Protein AF-A0A817ST88-F1 (afdb_monomer_lite)

Foldseek 3Di:
DPVVVVVVVVVVPQPPVNVVVVVVVVVVCVVPPPVLCVQFQWPWDWDQDPVGTDTDIHFDDDPPDPDTCVVDQPDKDFDFADVVTDGQAQQMDTRGNVVRVVSGDCVLVPDPVSVVVVLVRQQVVCVVVVHDRPPCPDPPPPPPPCVVVPPD

Secondary structure (DSSP, 8-state):
--HHHHHHHHHHHS-HHHHHHHHHHHHHHHH-TTTHHHHSSEEEEEEEETTEEEEEEEE-B-TTSS-BTTT-TT-EEEEEETTTTEEEEEEEEESSHHHHHHHS-THHHH-HHHHHHHHHHHHHHHHHHTPPP------------GGGTS--

Sequence (152 aa):
MEMAQIIADFIELVPKDYQRLQYFSIDLFHFSFLATPFNTDWLLEYGNESDGYLSRSIPRTFTNTSCNCMISGTCQEPLRIGPPDLILPGLVISCLPVDGLRMSTLECFLSSSCISTILTYLEYYTQMDGSPPIDFIPPTVLPLNISSLNSS

pLDDT: mean 70.72, std 14.94, range [41.59, 90.94]

Structure (mmCIF, N/CA/C/O backbone):
data_AF-A0A817ST88-F1
#
_entry.id   AF-A0A817ST88-F1
#
loop_
_atom_site.group_PDB
_atom_site.id
_atom_site.type_symbol
_atom_site.label_atom_id
_atom_site.label_alt_id
_atom_site.label_comp_id
_atom_site.label_asym_id
_atom_site.label_entity_id
_atom_site.label_seq_id
_atom_site.pdbx_PDB_ins_code
_atom_site.Cartn_x
_atom_site.Cartn_y
_atom_site.Cartn_z
_atom_site.occupancy
_atom_site.B_iso_or_equiv
_atom_site.auth_seq_id
_atom_site.auth_comp_id
_atom_site.auth_asym_id
_atom_site.auth_atom_id
_atom_site.pdbx_PDB_model_num
ATOM 1 N N . MET A 1 1 ? -5.966 -22.495 20.489 1.00 51.91 1 MET A N 1
ATOM 2 C CA . MET A 1 1 ? -6.304 -23.438 19.401 1.00 51.91 1 MET A CA 1
ATOM 3 C C . MET A 1 1 ? -7.656 -23.009 18.847 1.00 51.91 1 MET A C 1
ATOM 5 O O . MET A 1 1 ? -8.644 -23.669 19.094 1.00 51.91 1 MET A O 1
ATOM 9 N N . GLU A 1 2 ? -7.709 -21.834 18.212 1.00 70.06 2 GLU A N 1
ATOM 10 C CA . GLU A 1 2 ? -8.971 -21.205 17.758 1.00 70.06 2 GLU A CA 1
ATOM 11 C C . GLU A 1 2 ? -8.760 -20.412 16.459 1.00 70.06 2 GLU A C 1
ATOM 13 O O . GLU A 1 2 ? -9.557 -20.504 15.536 1.00 70.06 2 GLU A O 1
ATOM 18 N N . MET A 1 3 ? -7.623 -19.721 16.319 1.00 54.66 3 MET A N 1
ATOM 19 C CA . MET A 1 3 ? -7.338 -18.880 15.147 1.00 54.66 3 MET A CA 1
ATOM 20 C C . MET A 1 3 ? -7.251 -19.659 13.820 1.00 54.66 3 MET A C 1
ATOM 22 O O . MET A 1 3 ? -7.712 -19.177 12.792 1.00 54.66 3 MET A O 1
ATOM 26 N N . ALA A 1 4 ? -6.715 -20.884 13.834 1.00 67.56 4 ALA A N 1
ATOM 27 C CA . ALA A 1 4 ? -6.627 -21.719 12.631 1.00 67.56 4 ALA A CA 1
ATOM 28 C C . ALA A 1 4 ? -8.003 -22.202 12.138 1.00 67.56 4 ALA A C 1
ATOM 30 O O . ALA A 1 4 ? -8.202 -22.339 10.934 1.00 67.56 4 ALA A O 1
ATOM 31 N N . GLN A 1 5 ? -8.949 -22.416 13.059 1.00 68.06 5 GLN A N 1
ATOM 32 C CA . GLN A 1 5 ? -10.313 -22.838 12.736 1.00 68.06 5 GLN A CA 1
ATOM 33 C C . GLN A 1 5 ? -11.089 -21.686 12.088 1.00 68.06 5 GLN A C 1
ATOM 35 O O . GLN A 1 5 ? -11.690 -21.858 11.038 1.00 68.06 5 GLN A O 1
ATOM 40 N N . ILE A 1 6 ? -10.961 -20.481 12.652 1.00 68.31 6 ILE A N 1
ATOM 41 C CA . ILE A 1 6 ? -11.611 -19.266 12.143 1.00 68.31 6 ILE A CA 1
ATOM 42 C C . ILE A 1 6 ? -11.140 -18.937 10.719 1.00 68.31 6 ILE A C 1
ATOM 44 O O . ILE A 1 6 ? -11.939 -18.546 9.872 1.00 68.31 6 ILE A O 1
ATOM 48 N N . ILE A 1 7 ? -9.845 -19.116 10.436 1.00 61.81 7 ILE A N 1
ATOM 49 C CA . ILE A 1 7 ? -9.290 -18.911 9.091 1.00 61.81 7 ILE A CA 1
ATOM 50 C C . ILE A 1 7 ? -9.842 -19.953 8.109 1.00 61.81 7 ILE A C 1
ATOM 52 O O . ILE A 1 7 ? -10.181 -19.598 6.982 1.00 61.81 7 ILE A O 1
ATOM 56 N N . ALA A 1 8 ? -9.955 -21.218 8.523 1.00 69.69 8 ALA A N 1
ATOM 57 C CA . ALA A 1 8 ? -10.504 -22.279 7.681 1.00 69.69 8 ALA A CA 1
ATOM 58 C C . ALA A 1 8 ? -11.988 -22.038 7.353 1.00 69.69 8 ALA A C 1
ATOM 60 O O . ALA A 1 8 ? -12.358 -22.086 6.181 1.00 69.69 8 ALA A O 1
ATOM 61 N N . ASP A 1 9 ? -12.793 -21.676 8.353 1.00 73.62 9 ASP A N 1
ATOM 62 C CA . ASP A 1 9 ? -14.221 -21.387 8.183 1.00 73.62 9 ASP A CA 1
ATOM 63 C C . ASP A 1 9 ? -14.441 -20.152 7.301 1.00 73.62 9 ASP A C 1
ATOM 65 O O . ASP A 1 9 ? -15.303 -20.149 6.423 1.00 73.62 9 ASP A O 1
ATOM 69 N N . PHE A 1 10 ? -13.619 -19.109 7.464 1.00 62.62 10 PHE A N 1
ATOM 70 C CA . PHE A 1 10 ? -13.669 -17.930 6.600 1.00 62.62 10 PHE A CA 1
ATOM 71 C C . PHE A 1 10 ? -13.340 -18.279 5.142 1.00 62.62 10 PHE A C 1
ATOM 73 O O . PHE A 1 10 ? -14.029 -17.824 4.233 1.00 62.62 10 PHE A O 1
ATOM 80 N N . ILE A 1 11 ? -12.327 -19.119 4.899 1.00 61.56 11 ILE A N 1
ATOM 81 C CA . ILE A 1 11 ? -11.962 -19.569 3.546 1.00 61.56 11 ILE A CA 1
ATOM 82 C C . ILE A 1 11 ? -13.091 -20.392 2.906 1.00 61.56 11 ILE A C 1
ATOM 84 O O . ILE A 1 11 ? -13.312 -20.268 1.700 1.00 61.56 11 ILE A O 1
ATOM 88 N N . GLU A 1 12 ? -13.810 -21.200 3.689 1.00 65.88 12 GLU A N 1
ATOM 89 C CA . GLU A 1 12 ? -14.944 -22.002 3.211 1.00 65.88 12 GLU A CA 1
ATOM 90 C C . GLU A 1 12 ? -16.200 -21.161 2.936 1.00 65.88 12 GLU A C 1
ATOM 92 O O . GLU A 1 12 ? -16.950 -21.449 2.001 1.00 65.88 12 GLU A O 1
ATOM 97 N N . LEU A 1 13 ? -16.404 -20.090 3.709 1.00 60.47 13 LEU A N 1
ATOM 98 C CA . LEU A 1 13 ? -17.521 -19.154 3.564 1.00 60.47 13 LEU A CA 1
ATOM 99 C C . LEU A 1 13 ? -17.368 -18.198 2.378 1.00 60.47 13 LEU A C 1
ATOM 101 O O . LEU A 1 13 ? -18.365 -17.642 1.913 1.00 60.47 13 LEU A O 1
ATOM 105 N N . VAL A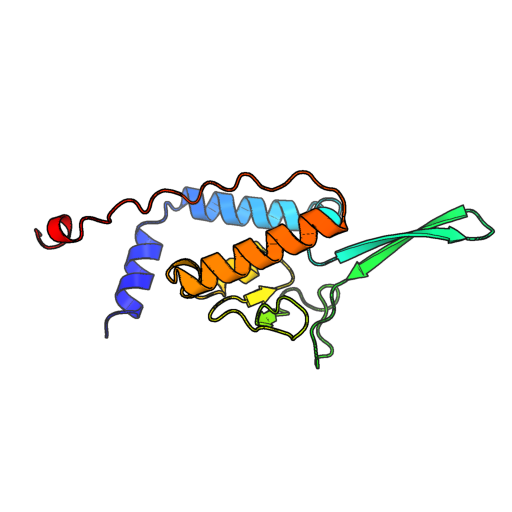 1 14 ? -16.149 -17.993 1.871 1.00 63.00 14 VAL A N 1
ATOM 106 C CA . VAL A 1 14 ? -15.925 -17.151 0.694 1.00 63.00 14 VAL A CA 1
ATOM 107 C C . VAL A 1 14 ? -16.321 -17.936 -0.564 1.00 63.00 14 VAL A C 1
ATOM 109 O O . VAL A 1 14 ? -15.678 -18.938 -0.892 1.00 63.00 14 VAL A O 1
ATOM 112 N N . PRO A 1 15 ? -17.332 -17.483 -1.333 1.00 77.12 15 PRO A N 1
ATOM 113 C CA . PRO A 1 15 ? -17.753 -18.173 -2.544 1.00 77.12 15 PRO A CA 1
ATOM 114 C C . PRO A 1 15 ? -16.577 -18.336 -3.509 1.00 77.12 15 PRO A C 1
ATOM 116 O O . PRO A 1 15 ? -15.842 -17.382 -3.770 1.00 77.12 15 PRO A O 1
ATOM 119 N N . LYS A 1 16 ? -16.411 -19.527 -4.095 1.00 67.56 16 LYS A N 1
ATOM 120 C CA . LYS A 1 16 ? -15.346 -19.788 -5.087 1.00 67.56 16 LYS A CA 1
ATOM 121 C C . LYS A 1 16 ? -15.362 -18.788 -6.244 1.00 67.56 16 LYS A C 1
ATOM 123 O O . LYS A 1 16 ? -14.315 -18.490 -6.811 1.00 67.56 16 LYS A O 1
ATOM 128 N N . ASP A 1 17 ? -16.530 -18.244 -6.566 1.00 45.44 17 ASP A N 1
ATOM 129 C CA . ASP A 1 17 ? -16.690 -17.215 -7.590 1.00 45.44 17 ASP A CA 1
ATOM 130 C C . ASP A 1 17 ? -16.124 -15.860 -7.155 1.00 45.44 17 ASP A C 1
ATOM 132 O O . ASP A 1 17 ? -15.553 -15.158 -7.980 1.00 45.44 17 ASP A O 1
ATOM 136 N N . TYR A 1 18 ? -16.176 -15.530 -5.861 1.00 63.81 18 TYR A N 1
ATOM 137 C CA . TYR A 1 18 ? -15.510 -14.347 -5.317 1.00 63.81 18 TYR A CA 1
ATOM 138 C C . TYR A 1 18 ? -13.988 -14.497 -5.362 1.00 63.81 18 TYR A C 1
ATOM 140 O O . TYR A 1 18 ? -13.300 -13.588 -5.814 1.00 63.81 18 TYR A O 1
ATOM 148 N N . GLN A 1 19 ? -13.455 -15.669 -4.992 1.00 61.44 19 GLN A N 1
ATOM 149 C CA . GLN A 1 19 ? -12.016 -15.943 -5.113 1.00 61.44 19 GLN A CA 1
ATOM 150 C C . GLN A 1 19 ? -11.559 -15.837 -6.575 1.00 61.44 19 GLN A C 1
ATOM 152 O O . GLN A 1 19 ? -10.564 -15.187 -6.876 1.00 61.44 19 GLN A O 1
ATOM 157 N N . ARG A 1 20 ? -12.320 -16.421 -7.509 1.00 58.41 20 ARG A N 1
ATOM 158 C CA . ARG A 1 20 ? -12.044 -16.337 -8.952 1.00 58.41 20 ARG A CA 1
ATOM 159 C C . ARG A 1 20 ? -12.138 -14.915 -9.486 1.00 58.41 20 ARG A C 1
ATOM 161 O O . ARG A 1 20 ? -11.292 -14.531 -10.282 1.00 58.41 20 ARG A O 1
ATOM 168 N N . LEU A 1 21 ? -13.130 -14.142 -9.053 1.00 61.34 21 LEU A N 1
ATOM 169 C CA . LEU A 1 21 ? -13.275 -12.741 -9.438 1.00 61.34 21 LEU A CA 1
ATOM 170 C C . LEU A 1 21 ? -12.126 -11.890 -8.885 1.00 61.34 21 LEU A C 1
ATOM 172 O O . LEU A 1 21 ? -11.641 -10.995 -9.574 1.00 61.34 21 LEU A O 1
ATOM 176 N N . GLN A 1 22 ? -11.659 -12.193 -7.674 1.00 65.75 22 GLN A N 1
ATOM 177 C CA . GLN A 1 22 ? -10.512 -11.537 -7.060 1.00 65.75 22 GLN A CA 1
ATOM 178 C C . GLN A 1 22 ? -9.223 -11.847 -7.826 1.00 65.75 22 GLN A C 1
ATOM 180 O O . GLN A 1 22 ? -8.512 -10.916 -8.190 1.00 65.75 22 GLN A O 1
ATOM 185 N N . TYR A 1 23 ? -8.954 -13.119 -8.140 1.00 61.41 23 TYR A N 1
ATOM 186 C CA . TYR A 1 23 ? -7.809 -13.504 -8.972 1.00 61.41 23 TYR A CA 1
ATOM 187 C C . TYR A 1 23 ? -7.889 -12.897 -10.369 1.00 61.41 23 TYR A C 1
ATOM 189 O O . TYR A 1 23 ? -6.917 -12.322 -10.833 1.00 61.41 23 TYR A O 1
ATOM 197 N N . PHE A 1 24 ? -9.063 -12.931 -10.999 1.00 59.16 24 PHE A N 1
ATOM 198 C CA . PHE A 1 24 ? -9.285 -12.286 -12.288 1.00 59.16 24 PHE A CA 1
ATOM 199 C C . PHE A 1 24 ? -9.011 -10.783 -12.228 1.00 59.16 24 PHE A C 1
ATOM 201 O O . PHE A 1 24 ? -8.358 -10.261 -13.119 1.00 59.16 24 PHE A O 1
ATOM 208 N N . SER A 1 25 ? -9.464 -10.090 -11.180 1.00 57.91 25 SER A N 1
ATOM 209 C CA . SER A 1 25 ? -9.194 -8.661 -10.995 1.00 57.91 25 SER A CA 1
ATOM 210 C C . SER A 1 25 ? -7.700 -8.400 -10.805 1.00 57.91 25 SER A C 1
ATOM 212 O O . SER A 1 25 ? -7.161 -7.521 -11.466 1.00 57.91 25 SER A O 1
ATOM 214 N N . ILE A 1 26 ? -7.022 -9.192 -9.965 1.00 62.84 26 ILE A N 1
ATOM 215 C CA . ILE A 1 26 ? -5.566 -9.133 -9.753 1.00 62.84 26 ILE A CA 1
ATOM 216 C C . ILE A 1 26 ? -4.822 -9.331 -11.081 1.00 62.84 26 ILE A C 1
ATOM 218 O O . ILE A 1 26 ? -3.985 -8.510 -11.446 1.00 62.84 26 ILE A O 1
ATOM 222 N N . ASP A 1 27 ? -5.183 -10.358 -11.848 1.00 58.53 27 ASP A N 1
ATOM 223 C CA . ASP A 1 27 ? -4.596 -10.651 -13.157 1.00 58.53 27 ASP A CA 1
ATOM 224 C C . ASP A 1 27 ? -4.892 -9.545 -14.181 1.00 58.53 27 ASP A C 1
ATOM 226 O O . ASP A 1 27 ? -4.032 -9.199 -14.994 1.00 58.53 27 ASP A O 1
ATOM 230 N N . LEU A 1 28 ? -6.080 -8.931 -14.118 1.00 49.59 28 LEU A N 1
ATOM 231 C CA . LEU A 1 28 ? -6.439 -7.780 -14.945 1.00 49.59 28 LEU A CA 1
ATOM 232 C C . LEU A 1 28 ? -5.548 -6.576 -14.624 1.00 49.59 28 LEU A C 1
ATOM 234 O O . LEU A 1 28 ? -5.092 -5.902 -15.548 1.00 49.59 28 LEU A O 1
ATOM 238 N N . PHE A 1 29 ? -5.263 -6.323 -13.341 1.00 55.41 29 PHE A N 1
ATOM 239 C CA . PHE A 1 29 ? -4.325 -5.284 -12.905 1.00 55.41 29 PHE A CA 1
ATOM 240 C C . PHE A 1 29 ? -2.881 -5.603 -13.311 1.00 55.41 29 PHE A C 1
ATOM 242 O O . PHE A 1 29 ? -2.161 -4.697 -13.722 1.00 55.41 29 PHE A O 1
ATOM 249 N N . HIS A 1 30 ? -2.466 -6.875 -13.297 1.00 55.41 30 HIS A N 1
ATOM 250 C CA . HIS A 1 30 ? -1.166 -7.286 -13.838 1.00 55.41 30 HIS A CA 1
ATOM 251 C C . HIS A 1 30 ? -1.056 -7.049 -15.354 1.00 55.41 30 HIS A C 1
ATOM 253 O O . HIS A 1 30 ? 0.008 -6.660 -15.835 1.00 55.41 30 HIS A O 1
ATOM 259 N N . PHE A 1 31 ? -2.140 -7.250 -16.112 1.00 46.38 31 PHE A N 1
ATOM 260 C CA . PHE A 1 31 ? -2.164 -7.035 -17.564 1.00 46.38 31 PHE A CA 1
ATOM 261 C C . PHE A 1 31 ? -2.345 -5.569 -17.976 1.00 46.38 31 PHE A C 1
ATOM 263 O O . PHE A 1 31 ? -1.942 -5.182 -19.075 1.00 46.38 31 PHE A O 1
ATOM 270 N N . SER A 1 32 ? -2.923 -4.731 -17.114 1.00 44.16 32 SER A N 1
ATOM 271 C CA . SER A 1 32 ? -3.092 -3.301 -17.366 1.00 44.16 32 SER A CA 1
ATOM 272 C C . SER A 1 32 ? -1.981 -2.498 -16.690 1.00 44.16 32 SER A C 1
ATOM 274 O O . SER A 1 32 ? -2.169 -1.847 -15.669 1.00 44.16 32 SER A O 1
ATOM 276 N N . PHE A 1 33 ? -0.822 -2.464 -17.354 1.00 46.06 33 PHE A N 1
ATOM 277 C CA . PHE A 1 33 ? 0.360 -1.656 -16.999 1.00 46.06 33 PHE A CA 1
ATOM 278 C C . PHE A 1 33 ? 0.079 -0.135 -16.868 1.00 46.06 33 PHE A C 1
ATOM 280 O O . PHE A 1 33 ? 0.946 0.635 -16.467 1.00 46.06 33 PHE A O 1
ATOM 287 N N . LEU A 1 34 ? -1.129 0.313 -17.236 1.00 41.75 34 LEU A N 1
ATOM 288 C CA . LEU A 1 34 ? -1.618 1.688 -17.087 1.00 41.75 34 LEU A CA 1
ATOM 289 C C . LEU A 1 34 ? -2.500 1.893 -15.848 1.00 41.75 34 LEU A C 1
ATOM 291 O O . LEU A 1 34 ? -2.593 3.018 -15.372 1.00 41.75 34 LEU A O 1
ATOM 295 N N . ALA A 1 35 ? -3.125 0.846 -15.302 1.00 41.69 35 ALA A N 1
ATOM 296 C CA . ALA A 1 35 ? -3.859 0.932 -14.037 1.00 41.69 35 ALA A CA 1
A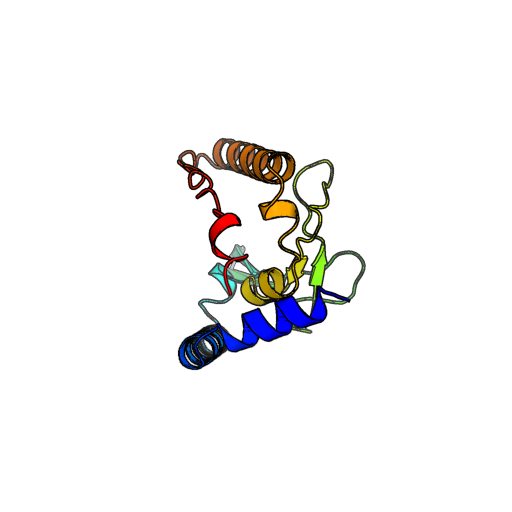TOM 297 C C . ALA A 1 35 ? -2.916 0.817 -12.829 1.00 41.69 35 ALA A C 1
ATOM 299 O O . ALA A 1 35 ? -3.231 1.328 -11.754 1.00 41.69 35 ALA A O 1
ATOM 300 N N . THR A 1 36 ? -1.746 0.200 -13.023 1.00 43.03 36 THR A N 1
ATOM 301 C CA . THR A 1 36 ? -0.674 0.111 -12.032 1.00 43.03 36 THR A CA 1
ATOM 302 C C . THR A 1 36 ? -0.213 1.484 -11.534 1.00 43.03 36 THR A C 1
ATOM 304 O O . THR A 1 36 ? -0.315 1.707 -10.337 1.00 43.03 36 THR A O 1
ATOM 307 N N . PRO A 1 37 ? 0.195 2.478 -12.335 1.00 41.97 37 PRO A N 1
ATOM 308 C CA . PRO A 1 37 ? 0.659 3.748 -11.770 1.00 41.97 37 PRO A CA 1
ATOM 309 C C . PRO A 1 37 ? -0.380 4.531 -10.950 1.00 41.97 37 PRO A C 1
ATOM 311 O O . PRO A 1 37 ? 0.002 5.358 -10.133 1.00 41.97 37 PRO A O 1
ATOM 314 N N . PHE A 1 38 ? -1.679 4.291 -11.156 1.00 42.97 38 PHE A N 1
ATOM 315 C CA . PHE A 1 38 ? -2.741 4.998 -10.429 1.00 42.97 38 PHE A CA 1
ATOM 316 C C . PHE A 1 38 ? -3.291 4.222 -9.221 1.00 42.97 38 PHE A C 1
ATOM 318 O O . PHE A 1 38 ? -3.972 4.816 -8.394 1.00 42.97 38 PHE A O 1
ATOM 325 N N . ASN A 1 39 ? -3.011 2.917 -9.109 1.00 48.84 39 ASN A N 1
ATOM 326 C CA . ASN A 1 39 ? -3.483 2.059 -8.008 1.00 48.84 39 ASN A CA 1
ATOM 327 C C . ASN A 1 39 ? -2.383 1.233 -7.335 1.00 48.84 39 ASN A C 1
ATOM 329 O O . ASN A 1 39 ? -2.653 0.491 -6.398 1.00 48.84 39 ASN A O 1
ATOM 333 N N . THR A 1 40 ? -1.153 1.309 -7.816 1.00 53.81 40 THR A N 1
ATOM 334 C CA . THR A 1 40 ? -0.006 0.625 -7.231 1.00 53.81 40 THR A CA 1
ATOM 335 C C . THR A 1 40 ? 1.001 1.657 -6.795 1.00 53.81 40 THR A C 1
ATOM 337 O O . THR A 1 40 ? 0.972 2.804 -7.226 1.00 53.81 40 THR A O 1
ATOM 340 N N . ASP A 1 41 ? 1.856 1.215 -5.895 1.00 64.62 41 ASP A N 1
ATOM 341 C CA . ASP A 1 41 ? 2.969 1.908 -5.275 1.00 64.62 41 ASP A CA 1
ATOM 342 C C . ASP A 1 41 ? 4.007 2.431 -6.305 1.00 64.62 41 ASP A C 1
ATOM 344 O O . ASP A 1 41 ? 5.166 2.024 -6.323 1.00 64.62 41 ASP A O 1
ATOM 348 N N . TRP A 1 42 ? 3.584 3.295 -7.224 1.00 66.50 42 TRP A N 1
ATOM 349 C CA . TRP A 1 42 ? 4.346 3.832 -8.344 1.00 66.50 42 TRP A CA 1
ATOM 350 C C . TRP A 1 42 ? 4.026 5.320 -8.477 1.00 66.50 42 TRP A C 1
ATOM 352 O O . TRP A 1 42 ? 2.871 5.712 -8.604 1.00 66.50 42 TRP A O 1
ATOM 362 N N . LEU A 1 43 ? 5.057 6.158 -8.462 1.00 69.62 43 LEU A N 1
ATOM 363 C CA . LEU A 1 43 ? 4.922 7.594 -8.677 1.00 69.62 43 LEU A CA 1
ATOM 364 C C . LEU A 1 43 ? 5.124 7.899 -10.164 1.00 69.62 43 LEU A C 1
ATOM 366 O O . LEU A 1 43 ? 6.143 7.518 -10.743 1.00 69.62 43 LEU A O 1
ATOM 370 N N . LEU A 1 44 ? 4.163 8.589 -10.781 1.00 68.81 44 LEU A N 1
ATOM 371 C CA . LEU A 1 44 ? 4.334 9.171 -12.111 1.00 68.81 44 LEU A CA 1
ATOM 372 C C . LEU A 1 44 ? 4.754 10.631 -11.981 1.00 68.81 44 LEU A C 1
ATOM 374 O O . LEU A 1 44 ? 3.974 11.476 -11.548 1.00 68.81 44 LEU A O 1
ATOM 378 N N . GLU A 1 45 ? 5.975 10.926 -12.404 1.00 72.69 45 GLU A N 1
ATOM 379 C CA . GLU A 1 45 ? 6.479 12.289 -12.512 1.00 72.69 45 GLU A CA 1
ATOM 380 C C . GLU A 1 45 ? 6.417 12.743 -13.968 1.00 72.69 45 GLU A C 1
ATOM 382 O O . GLU A 1 45 ? 6.828 12.021 -14.878 1.00 72.69 45 GLU A O 1
ATOM 387 N N . TYR A 1 46 ? 5.927 13.961 -14.186 1.00 72.06 46 TYR A N 1
ATOM 388 C CA . TYR A 1 46 ? 5.956 14.621 -15.485 1.00 72.06 46 TYR A CA 1
ATOM 389 C C . TYR A 1 46 ? 6.863 15.842 -15.378 1.00 72.06 46 TYR A C 1
ATOM 391 O O . TYR A 1 46 ? 6.595 16.757 -14.600 1.00 72.06 46 TYR A O 1
ATOM 399 N N . GLY A 1 47 ? 7.949 15.841 -16.143 1.00 76.62 47 GLY A N 1
ATOM 400 C CA . GLY A 1 47 ? 8.921 16.927 -16.187 1.00 76.62 47 GLY A CA 1
ATOM 401 C C . GLY A 1 47 ? 8.960 17.579 -17.561 1.00 76.62 47 GLY A C 1
ATOM 402 O O . GLY A 1 47 ? 8.791 16.907 -18.579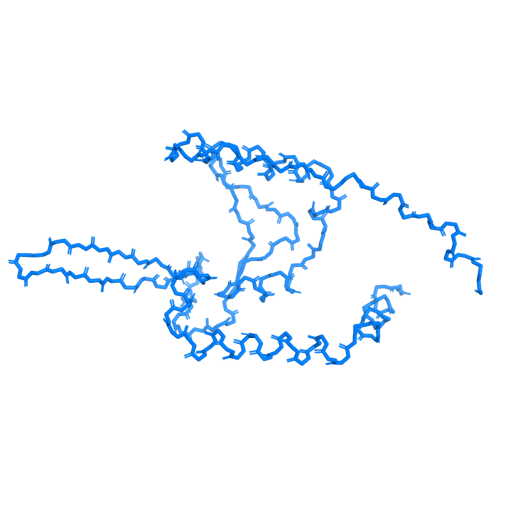 1.00 76.62 47 GLY A O 1
ATOM 403 N N . ASN A 1 48 ? 9.193 18.892 -17.587 1.00 72.25 48 ASN A N 1
ATOM 404 C CA . ASN A 1 48 ? 9.576 19.592 -18.807 1.00 72.25 48 ASN A CA 1
ATOM 405 C C . ASN A 1 48 ? 11.105 19.572 -18.892 1.00 72.25 48 ASN A C 1
ATOM 407 O O . ASN A 1 48 ? 11.775 20.273 -18.132 1.00 72.25 48 ASN A O 1
ATOM 411 N N . GLU A 1 49 ? 11.649 18.729 -19.762 1.00 76.00 49 GLU A N 1
ATOM 412 C CA . GLU A 1 49 ? 13.064 18.764 -20.121 1.00 76.00 49 GLU A CA 1
ATOM 413 C C . GLU A 1 49 ? 13.226 19.611 -21.390 1.00 76.00 49 GLU A C 1
ATOM 415 O O . GLU A 1 49 ? 12.275 19.813 -22.142 1.00 76.00 49 GLU A O 1
ATOM 420 N N . SER A 1 50 ? 14.427 20.137 -21.643 1.00 81.75 50 SER A N 1
ATOM 421 C CA . SER A 1 50 ? 14.688 21.063 -22.759 1.00 81.75 50 SER A CA 1
ATOM 422 C C . SER A 1 50 ? 14.277 20.536 -24.145 1.00 81.75 50 SER A C 1
ATOM 424 O O . SER 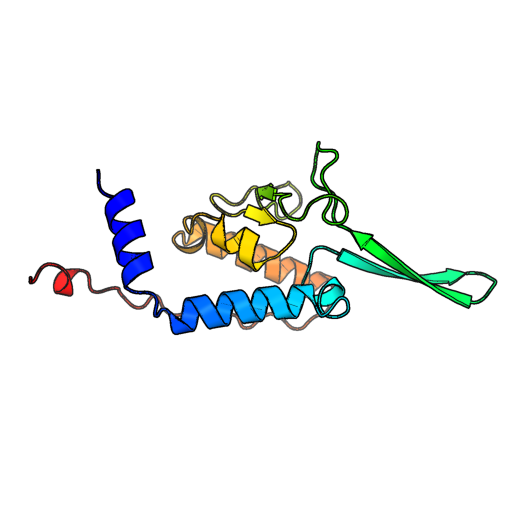A 1 50 ? 14.097 21.346 -25.050 1.00 81.75 50 SER A O 1
ATOM 426 N N . ASP A 1 51 ? 14.069 19.221 -24.286 1.00 72.00 51 ASP A N 1
ATOM 427 C CA . ASP A 1 51 ? 13.672 18.544 -25.526 1.00 72.00 51 ASP A CA 1
ATOM 428 C C . ASP A 1 51 ? 12.281 17.861 -25.466 1.00 72.00 51 ASP A C 1
ATOM 430 O O . ASP A 1 51 ? 11.946 17.078 -26.356 1.00 72.00 51 ASP A O 1
ATOM 434 N N . GLY A 1 52 ? 11.436 18.149 -24.461 1.00 77.00 52 GLY A N 1
ATOM 435 C CA . GLY A 1 52 ? 10.040 17.683 -24.425 1.00 77.00 52 GLY A CA 1
ATOM 436 C C . GLY A 1 52 ? 9.490 17.304 -23.044 1.00 77.00 52 GLY A C 1
ATOM 437 O O . GLY A 1 52 ? 10.077 17.588 -22.002 1.00 77.00 52 GLY A O 1
ATOM 438 N N . TYR A 1 53 ? 8.327 16.643 -23.043 1.00 74.75 53 TYR A N 1
ATOM 439 C CA . TYR A 1 53 ? 7.715 16.101 -21.828 1.00 74.75 53 TYR A CA 1
ATOM 440 C C . TYR A 1 53 ? 8.284 14.716 -21.524 1.00 74.75 53 TYR A C 1
ATOM 442 O O . TYR A 1 53 ? 8.052 13.769 -22.277 1.00 74.75 53 TYR A O 1
ATOM 450 N N . LEU A 1 54 ? 8.994 14.589 -20.404 1.00 75.75 54 LEU A N 1
ATOM 451 C CA . LEU A 1 54 ? 9.438 13.302 -19.888 1.00 75.75 54 LEU A CA 1
ATOM 452 C C . LEU A 1 54 ? 8.429 12.810 -18.847 1.00 75.75 54 LEU A C 1
ATOM 454 O O . LEU A 1 54 ? 8.205 13.471 -17.833 1.00 75.75 54 LEU A O 1
ATOM 458 N N . SER A 1 55 ? 7.834 11.643 -19.088 1.00 71.88 55 SER A N 1
ATOM 459 C CA . SER A 1 55 ? 7.085 10.904 -18.070 1.00 71.88 55 SER A CA 1
ATOM 460 C C . SER A 1 55 ? 7.998 9.854 -17.439 1.00 71.88 55 SER A C 1
ATOM 462 O O . SER A 1 55 ? 8.456 8.941 -18.132 1.00 71.88 55 SER A O 1
ATOM 464 N N . ARG A 1 56 ? 8.258 9.956 -16.137 1.00 69.00 56 ARG A N 1
ATOM 465 C CA . ARG A 1 56 ? 9.049 8.988 -15.372 1.00 69.00 56 ARG A CA 1
ATOM 466 C C . ARG A 1 56 ? 8.137 8.206 -14.435 1.00 69.00 56 ARG A C 1
ATOM 468 O O . ARG A 1 56 ? 7.425 8.792 -13.631 1.00 69.00 56 ARG A O 1
ATOM 475 N N . SER A 1 57 ? 8.199 6.880 -14.514 1.00 73.25 57 SER A N 1
ATOM 476 C CA . SER A 1 57 ? 7.570 5.982 -13.544 1.00 73.25 57 SER A CA 1
ATOM 477 C C . SER A 1 57 ? 8.598 5.551 -12.498 1.00 73.25 57 SER A C 1
ATOM 479 O O . SER A 1 57 ? 9.594 4.913 -12.846 1.00 73.25 57 SER A O 1
ATOM 481 N N . ILE A 1 58 ? 8.370 5.888 -11.234 1.00 79.25 58 ILE A N 1
ATOM 482 C CA . ILE A 1 58 ? 9.251 5.547 -10.115 1.00 79.25 58 ILE A CA 1
ATOM 483 C C . ILE A 1 58 ? 8.562 4.470 -9.272 1.00 79.25 58 ILE A C 1
ATOM 485 O O . ILE A 1 58 ? 7.538 4.764 -8.654 1.00 79.25 58 ILE A O 1
ATOM 489 N N . PRO A 1 59 ? 9.083 3.231 -9.227 1.00 80.62 59 PRO A N 1
ATOM 490 C CA . PRO A 1 59 ? 8.527 2.199 -8.364 1.00 80.62 59 PRO A CA 1
ATOM 491 C C . PRO A 1 59 ? 8.817 2.531 -6.899 1.00 80.62 59 PRO A C 1
ATOM 493 O O . PRO A 1 59 ? 9.893 3.034 -6.565 1.00 80.62 59 PRO A O 1
ATOM 496 N N . ARG A 1 60 ? 7.899 2.179 -6.002 1.00 81.19 60 ARG A N 1
ATOM 497 C CA . ARG A 1 60 ? 8.137 2.265 -4.565 1.00 81.19 60 ARG A CA 1
ATOM 498 C C . ARG A 1 60 ? 9.303 1.393 -4.160 1.00 81.19 60 ARG A C 1
ATOM 500 O O . ARG A 1 60 ? 9.410 0.220 -4.528 1.00 81.19 60 ARG A O 1
ATOM 507 N N . THR A 1 61 ? 10.130 1.985 -3.321 1.00 85.50 61 THR A N 1
ATOM 508 C CA . THR A 1 61 ? 11.233 1.343 -2.626 1.00 85.50 61 THR A CA 1
ATOM 509 C C . THR A 1 61 ? 10.860 1.165 -1.163 1.00 85.50 61 THR A C 1
ATOM 511 O O . THR A 1 61 ? 10.347 2.098 -0.547 1.00 85.50 61 THR A O 1
ATOM 514 N N . PHE A 1 62 ? 11.140 -0.007 -0.606 1.00 86.19 62 PHE A N 1
ATOM 515 C CA . PHE A 1 62 ? 10.842 -0.317 0.790 1.00 86.19 62 PHE A CA 1
ATOM 516 C C . PHE A 1 62 ? 12.040 0.017 1.671 1.00 86.19 62 PHE A C 1
ATOM 518 O O . PHE A 1 62 ? 13.196 -0.215 1.300 1.00 86.19 62 PHE A O 1
ATOM 525 N N . THR A 1 63 ? 11.767 0.558 2.854 1.00 81.31 63 THR A N 1
ATOM 526 C CA . THR A 1 63 ? 12.802 1.103 3.736 1.00 81.31 63 THR A CA 1
ATOM 527 C C . THR A 1 63 ? 13.785 0.007 4.158 1.00 81.31 63 THR A C 1
ATOM 529 O O . THR A 1 63 ? 13.378 -1.093 4.522 1.00 81.31 63 THR A O 1
ATOM 532 N N . ASN A 1 64 ? 15.091 0.301 4.155 1.00 72.75 64 ASN A N 1
ATOM 533 C CA . ASN A 1 64 ? 16.159 -0.619 4.587 1.00 72.75 64 ASN A CA 1
ATOM 534 C C . ASN A 1 64 ? 16.272 -1.937 3.795 1.00 72.75 64 ASN A C 1
ATOM 536 O O . ASN A 1 64 ? 16.867 -2.897 4.285 1.00 72.75 64 ASN A O 1
ATOM 540 N N . THR A 1 65 ? 15.744 -1.998 2.570 1.00 75.12 65 THR A N 1
ATOM 541 C CA . THR A 1 65 ? 15.878 -3.175 1.702 1.00 75.12 65 THR A CA 1
ATOM 542 C C . THR A 1 65 ? 16.246 -2.766 0.277 1.00 75.12 65 THR A C 1
ATOM 544 O O . THR A 1 65 ? 15.950 -1.660 -0.162 1.00 75.12 65 THR A O 1
ATOM 547 N N . SER A 1 66 ? 16.863 -3.673 -0.484 1.00 84.31 66 SER A N 1
ATOM 548 C CA . SER A 1 66 ? 16.974 -3.546 -1.947 1.00 84.31 66 SER A CA 1
ATOM 549 C C . SER A 1 66 ? 15.661 -3.901 -2.666 1.00 84.31 66 SER A C 1
ATOM 551 O O . SER A 1 66 ? 15.642 -4.040 -3.889 1.00 84.31 66 SER A O 1
ATOM 553 N N . CYS A 1 67 ? 14.570 -4.080 -1.914 1.00 86.31 67 CYS A N 1
ATOM 554 C CA . CYS A 1 67 ? 13.277 -4.487 -2.430 1.00 86.31 67 CYS A CA 1
ATOM 555 C C . CYS A 1 67 ? 12.541 -3.273 -2.999 1.00 86.31 67 CYS A C 1
ATOM 557 O O . CYS A 1 67 ? 12.367 -2.250 -2.331 1.00 86.31 67 CYS A O 1
ATOM 559 N N . ASN A 1 68 ? 12.093 -3.397 -4.241 1.00 85.88 68 ASN A N 1
ATOM 560 C CA . ASN A 1 68 ? 11.197 -2.442 -4.870 1.00 85.88 68 ASN A CA 1
ATOM 561 C C . ASN A 1 68 ? 10.205 -3.181 -5.767 1.00 85.88 68 ASN A C 1
ATOM 563 O O . ASN A 1 68 ? 10.470 -4.302 -6.212 1.00 85.88 68 ASN A O 1
ATOM 567 N N . CYS A 1 69 ? 9.093 -2.518 -6.067 1.00 83.12 69 CYS A N 1
ATOM 568 C CA . CYS A 1 69 ? 7.993 -3.120 -6.818 1.00 83.12 69 CYS A CA 1
ATOM 569 C C . CYS A 1 69 ? 8.286 -3.399 -8.292 1.00 83.12 69 CYS A C 1
ATOM 571 O O . CYS A 1 69 ? 7.481 -4.042 -8.959 1.00 83.12 69 CYS A O 1
ATOM 573 N N . MET A 1 70 ? 9.431 -2.944 -8.803 1.00 80.50 70 MET A N 1
ATOM 574 C CA . MET A 1 70 ? 9.905 -3.302 -10.137 1.00 80.50 70 MET A CA 1
ATOM 575 C C . MET A 1 70 ? 10.697 -4.617 -10.126 1.00 80.50 70 MET A C 1
ATOM 577 O O . MET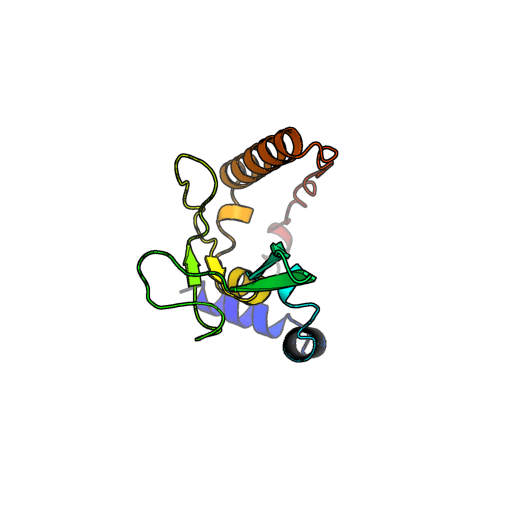 A 1 70 ? 10.631 -5.371 -11.091 1.00 80.50 70 MET A O 1
ATOM 581 N N . ILE A 1 71 ? 11.438 -4.905 -9.050 1.00 81.19 71 ILE A N 1
ATOM 582 C CA . ILE A 1 71 ? 12.270 -6.111 -8.925 1.00 81.19 71 ILE A CA 1
ATOM 583 C C . ILE A 1 71 ? 11.470 -7.283 -8.346 1.00 81.19 71 ILE A C 1
ATOM 585 O O . ILE A 1 71 ? 11.656 -8.418 -8.780 1.00 81.19 71 ILE A O 1
ATOM 589 N N . SER A 1 72 ? 10.593 -7.034 -7.369 1.00 83.12 72 SER A N 1
ATOM 590 C CA . SER A 1 72 ? 9.757 -8.075 -6.767 1.00 83.12 72 SER A CA 1
ATOM 591 C C . SER A 1 72 ? 8.386 -7.546 -6.359 1.00 83.12 72 SER A C 1
ATOM 593 O O . SER A 1 72 ? 8.278 -6.553 -5.645 1.00 83.12 72 SER A O 1
ATOM 595 N N . GLY A 1 73 ? 7.330 -8.269 -6.741 1.00 78.25 73 GLY A N 1
ATOM 596 C CA . GLY A 1 73 ? 5.965 -8.007 -6.274 1.00 78.25 73 GLY A CA 1
ATOM 597 C C . GLY A 1 73 ? 5.711 -8.442 -4.827 1.00 78.25 73 GLY A C 1
ATOM 598 O O . GLY A 1 73 ? 4.685 -8.094 -4.262 1.00 78.25 73 GLY A O 1
ATOM 599 N N . THR A 1 74 ? 6.641 -9.177 -4.207 1.00 83.69 74 THR A N 1
ATOM 600 C CA . THR A 1 74 ? 6.502 -9.683 -2.829 1.00 83.69 74 THR A CA 1
ATOM 601 C C . THR A 1 74 ? 7.059 -8.725 -1.777 1.00 83.69 74 THR A C 1
ATOM 603 O O . THR A 1 74 ? 7.217 -9.112 -0.620 1.00 83.69 74 THR A O 1
ATOM 606 N N . CYS A 1 75 ? 7.467 -7.518 -2.170 1.00 86.75 75 CYS A N 1
ATOM 607 C CA . CYS A 1 75 ? 7.980 -6.542 -1.222 1.00 86.75 75 CYS A CA 1
ATOM 608 C C . CYS A 1 75 ? 6.855 -6.054 -0.307 1.00 86.75 75 CYS A C 1
ATOM 610 O O . CYS A 1 75 ? 5.762 -5.732 -0.775 1.00 86.75 75 CYS A O 1
ATOM 612 N N . GLN A 1 76 ? 7.146 -5.989 0.991 1.00 90.06 76 GLN A N 1
ATOM 613 C CA . GLN A 1 76 ? 6.196 -5.580 2.016 1.00 90.06 76 GLN A CA 1
ATOM 614 C C . GLN A 1 76 ? 6.902 -4.872 3.175 1.00 90.06 76 GLN A C 1
ATOM 616 O O . GLN A 1 76 ? 8.031 -5.216 3.526 1.00 90.06 76 GLN A O 1
ATOM 621 N N . GLU A 1 77 ? 6.222 -3.915 3.802 1.00 90.81 77 GLU A N 1
ATOM 622 C CA . GLU A 1 77 ? 6.652 -3.286 5.055 1.00 90.81 77 GLU A CA 1
ATOM 623 C C . GLU A 1 77 ? 5.433 -2.933 5.926 1.00 90.81 77 GLU A C 1
ATOM 625 O O . GLU A 1 77 ? 4.308 -2.877 5.425 1.00 90.81 77 GLU A O 1
ATOM 630 N N . PRO A 1 78 ? 5.611 -2.713 7.239 1.00 90.94 78 PRO A N 1
ATOM 631 C CA . PRO A 1 78 ? 4.541 -2.189 8.081 1.00 90.94 78 PRO A CA 1
ATOM 632 C C . PRO A 1 78 ? 4.068 -0.816 7.588 1.00 90.94 78 PRO A C 1
ATOM 634 O O . PRO A 1 78 ? 4.896 0.031 7.243 1.00 90.94 78 PRO A O 1
ATOM 637 N N . LEU A 1 79 ? 2.755 -0.574 7.605 1.00 87.56 79 LEU A N 1
ATOM 638 C CA . LEU A 1 79 ? 2.192 0.722 7.235 1.00 87.56 79 LEU A CA 1
ATOM 639 C C . LEU A 1 79 ? 2.611 1.789 8.252 1.00 87.56 79 LEU A C 1
ATOM 641 O O . LEU A 1 79 ? 2.349 1.667 9.450 1.00 87.56 79 LEU A O 1
ATOM 645 N N . ARG A 1 80 ? 3.238 2.852 7.746 1.00 87.62 80 ARG A N 1
ATOM 646 C CA . ARG A 1 80 ? 3.654 4.030 8.510 1.00 87.62 80 ARG A CA 1
ATOM 647 C C . ARG A 1 80 ? 2.876 5.247 8.036 1.00 87.62 80 ARG A C 1
ATOM 649 O O . ARG A 1 80 ? 2.785 5.471 6.830 1.00 87.62 80 ARG A O 1
ATOM 656 N N . ILE A 1 81 ? 2.342 6.024 8.972 1.00 85.56 81 ILE A N 1
ATOM 657 C CA . ILE A 1 81 ? 1.663 7.291 8.690 1.00 85.56 81 ILE A CA 1
ATOM 658 C C . ILE A 1 81 ? 2.279 8.428 9.506 1.00 85.56 81 ILE A C 1
ATOM 660 O O . ILE A 1 81 ? 2.659 8.236 10.659 1.00 85.56 81 ILE A O 1
ATOM 664 N N . GLY A 1 82 ? 2.314 9.618 8.912 1.00 75.62 82 GLY A N 1
ATOM 665 C CA . GLY A 1 82 ? 2.612 10.874 9.600 1.00 75.62 82 GLY A CA 1
ATOM 666 C C . GLY A 1 82 ? 4.088 11.125 9.912 1.00 75.62 82 GLY A C 1
ATOM 667 O O . GLY A 1 82 ? 4.900 10.207 9.940 1.00 75.62 82 GLY A O 1
ATOM 668 N N . PRO A 1 83 ? 4.439 12.394 10.167 1.00 74.56 83 PRO A N 1
ATOM 669 C CA . PRO A 1 83 ? 5.581 12.768 10.985 1.00 74.56 83 PRO A CA 1
ATOM 670 C C . PRO A 1 83 ? 5.118 13.072 12.432 1.00 74.56 83 PRO A C 1
ATOM 672 O O . PRO A 1 83 ? 4.327 13.998 12.626 1.00 74.56 83 PRO A O 1
ATOM 675 N N . PRO A 1 84 ? 5.610 12.364 13.471 1.00 80.06 84 PRO A N 1
ATOM 676 C CA . PRO A 1 84 ? 6.560 11.247 13.423 1.00 80.06 84 PRO A CA 1
ATOM 677 C C . PRO A 1 84 ? 5.936 9.960 12.860 1.00 80.06 84 PRO A C 1
ATOM 679 O O . PRO A 1 84 ? 4.735 9.754 13.020 1.00 80.06 84 PRO A O 1
ATOM 682 N N . ASP A 1 85 ? 6.776 9.092 12.275 1.00 81.19 85 ASP A N 1
ATOM 683 C CA . ASP A 1 85 ? 6.381 7.783 11.735 1.00 81.19 85 ASP A CA 1
ATOM 684 C C . ASP A 1 85 ? 5.614 6.968 12.786 1.00 81.19 85 ASP A C 1
ATOM 686 O O . ASP A 1 85 ? 6.205 6.390 13.706 1.00 81.19 85 ASP A O 1
ATOM 690 N N . LEU A 1 86 ? 4.296 6.876 12.629 1.00 87.69 86 LEU A N 1
ATOM 691 C CA . LEU A 1 86 ? 3.462 5.995 13.428 1.00 87.69 86 LEU A CA 1
ATOM 692 C C . LEU A 1 86 ? 3.207 4.701 12.660 1.00 87.69 86 LEU A C 1
ATOM 694 O O . LEU A 1 86 ? 2.603 4.712 11.589 1.00 87.69 86 LEU A O 1
ATOM 698 N N . ILE A 1 87 ? 3.649 3.578 13.226 1.00 89.50 87 ILE A N 1
ATOM 699 C CA . ILE A 1 87 ? 3.392 2.245 12.674 1.00 89.50 87 ILE A CA 1
ATOM 700 C C . ILE A 1 87 ? 1.985 1.813 13.091 1.00 89.50 87 ILE A C 1
ATOM 702 O O . ILE A 1 87 ? 1.706 1.674 14.284 1.00 89.50 87 ILE A O 1
ATOM 706 N N . LEU A 1 88 ? 1.108 1.582 12.116 1.00 88.81 88 LEU A N 1
ATOM 707 C CA . LEU A 1 88 ? -0.237 1.085 12.382 1.00 88.81 88 LEU A CA 1
ATOM 708 C C . LEU A 1 88 ? -0.194 -0.430 12.641 1.00 88.81 88 LEU A C 1
ATOM 710 O O . LEU A 1 88 ? 0.298 -1.182 11.796 1.00 88.81 88 LEU A O 1
ATOM 714 N N . PRO A 1 89 ? -0.687 -0.902 13.800 1.00 89.19 89 PRO A N 1
ATOM 715 C CA . PRO A 1 89 ? -0.599 -2.305 14.173 1.00 89.19 89 PRO A CA 1
ATOM 716 C C . PRO A 1 89 ? -1.410 -3.167 13.210 1.00 89.19 89 PRO A C 1
ATOM 718 O O . PRO A 1 89 ? -2.557 -2.858 12.884 1.00 89.19 89 PRO A O 1
ATOM 721 N N . GLY A 1 90 ? -0.790 -4.248 12.749 1.00 86.94 90 GLY A N 1
ATOM 722 C CA . GLY A 1 90 ? -1.429 -5.194 11.847 1.00 86.94 90 GLY A CA 1
ATOM 723 C C . GLY A 1 90 ? -1.500 -4.754 10.393 1.00 86.94 90 GLY A C 1
ATOM 724 O O . GLY A 1 90 ? -1.650 -5.607 9.533 1.00 86.94 90 GLY A O 1
ATOM 725 N N . LEU A 1 91 ? -1.336 -3.470 10.073 1.00 89.69 91 LEU A N 1
ATOM 726 C CA . LEU A 1 91 ? -1.411 -3.009 8.692 1.00 89.69 91 LEU A CA 1
ATOM 727 C C . LEU A 1 91 ? -0.062 -3.134 7.986 1.00 89.69 91 LEU A C 1
ATOM 729 O O . LEU A 1 91 ? 0.979 -2.687 8.469 1.00 89.69 91 LEU A O 1
ATOM 733 N N . VAL A 1 92 ? -0.109 -3.734 6.806 1.00 90.69 92 VAL A N 1
ATOM 734 C CA . VAL A 1 92 ? 1.023 -3.996 5.928 1.00 90.69 92 VAL A CA 1
ATOM 735 C C . VAL A 1 92 ? 0.740 -3.341 4.590 1.00 90.69 92 VAL A C 1
ATOM 737 O O . VAL A 1 92 ? -0.362 -3.426 4.048 1.00 90.69 92 VAL A O 1
ATOM 740 N N . ILE A 1 93 ? 1.762 -2.706 4.043 1.00 87.38 93 ILE A N 1
ATOM 741 C CA . ILE A 1 93 ? 1.759 -2.255 2.661 1.00 87.38 93 ILE A CA 1
ATOM 742 C C . ILE A 1 93 ? 2.586 -3.216 1.824 1.00 87.38 93 ILE A C 1
ATOM 744 O O . ILE A 1 93 ? 3.566 -3.797 2.296 1.00 87.38 93 ILE A O 1
ATOM 748 N N . SER A 1 94 ? 2.197 -3.367 0.571 1.00 86.81 94 SER A N 1
ATOM 749 C CA . SER A 1 94 ? 2.922 -4.156 -0.411 1.00 86.81 94 SER A CA 1
ATOM 750 C C . SER A 1 94 ? 2.675 -3.560 -1.784 1.00 86.81 94 SER A C 1
ATOM 752 O O . SER A 1 94 ? 1.732 -2.790 -1.946 1.00 86.81 94 SER A O 1
ATOM 754 N N . CYS A 1 95 ? 3.436 -4.008 -2.777 1.00 82.44 95 CYS A N 1
ATOM 755 C CA . CYS A 1 95 ? 3.356 -3.498 -4.143 1.00 82.44 95 CYS A CA 1
ATOM 756 C C . CYS A 1 95 ? 1.952 -3.463 -4.752 1.00 82.44 95 CYS A C 1
ATOM 758 O O . CYS A 1 95 ? 1.683 -2.621 -5.612 1.00 82.44 95 CYS A O 1
ATOM 760 N N . LEU A 1 96 ? 1.064 -4.354 -4.305 1.00 79.00 96 LEU A N 1
ATOM 761 C CA . LEU A 1 96 ? -0.358 -4.295 -4.602 1.00 79.00 96 LEU A CA 1
ATOM 762 C C . LEU A 1 96 ? -1.148 -3.994 -3.318 1.00 79.00 96 LEU A C 1
ATOM 764 O O . LEU A 1 96 ? -0.981 -4.703 -2.319 1.00 79.00 96 LEU A O 1
ATOM 768 N N . PRO A 1 97 ? -2.080 -3.022 -3.323 1.00 77.81 97 PRO A N 1
ATOM 769 C CA . PRO A 1 97 ? -2.904 -2.740 -2.146 1.00 77.81 97 PRO A CA 1
ATOM 770 C C . PRO A 1 97 ? -3.688 -3.959 -1.644 1.00 77.81 97 PRO A C 1
ATOM 772 O O . PRO A 1 97 ? -3.843 -4.146 -0.440 1.00 77.81 97 PRO A O 1
ATOM 775 N N . VAL A 1 98 ? -4.151 -4.819 -2.559 1.00 79.50 98 VAL A N 1
ATOM 776 C CA . VAL A 1 98 ? -4.879 -6.051 -2.216 1.00 79.50 98 VAL A CA 1
ATOM 777 C C . VAL A 1 98 ? -4.002 -7.066 -1.484 1.00 79.50 98 VAL A C 1
ATOM 779 O O . VAL A 1 98 ? -4.474 -7.702 -0.543 1.00 79.50 98 VAL A O 1
ATOM 782 N N . ASP A 1 99 ? -2.730 -7.189 -1.863 1.00 83.31 99 ASP A N 1
ATOM 783 C CA . ASP A 1 99 ? -1.786 -8.071 -1.177 1.00 83.31 99 ASP A CA 1
ATOM 784 C C . ASP A 1 99 ? -1.429 -7.508 0.197 1.00 83.31 99 ASP A C 1
ATOM 786 O O . ASP A 1 99 ? -1.416 -8.251 1.177 1.00 83.31 99 ASP A O 1
ATOM 790 N N . GLY A 1 100 ? -1.265 -6.186 0.298 1.00 84.75 100 GLY A N 1
ATOM 791 C CA . GLY A 1 100 ? -1.046 -5.501 1.569 1.00 84.75 100 GLY A CA 1
ATOM 792 C C . GLY A 1 100 ? -2.207 -5.748 2.529 1.00 84.75 100 GLY A C 1
ATOM 793 O O . GLY A 1 100 ? -1.997 -6.195 3.656 1.00 84.75 100 GLY A O 1
ATOM 794 N N . LEU A 1 101 ? -3.446 -5.577 2.057 1.00 82.38 101 LEU A N 1
ATOM 795 C CA . LEU A 1 101 ? -4.649 -5.854 2.844 1.00 82.38 101 LEU A CA 1
ATOM 796 C C . LEU A 1 101 ? -4.751 -7.331 3.244 1.00 82.38 101 LEU A C 1
ATOM 798 O O . LEU A 1 101 ? -5.088 -7.630 4.385 1.00 82.38 101 LEU A O 1
ATOM 802 N N . ARG A 1 102 ? -4.440 -8.256 2.330 1.00 84.25 102 ARG A N 1
ATOM 803 C CA . ARG A 1 102 ? -4.467 -9.700 2.601 1.00 84.25 102 ARG A CA 1
ATOM 804 C C . ARG A 1 102 ? -3.428 -10.115 3.644 1.00 84.25 102 ARG A C 1
ATOM 806 O O . ARG A 1 102 ? -3.672 -11.042 4.409 1.00 84.25 102 ARG A O 1
ATOM 813 N N . MET A 1 103 ? -2.261 -9.479 3.635 1.00 87.69 103 MET A N 1
ATOM 814 C CA . MET A 1 103 ? -1.182 -9.736 4.593 1.00 87.69 103 MET A CA 1
ATOM 815 C C . MET A 1 103 ? -1.370 -8.986 5.911 1.00 87.69 103 MET A C 1
ATOM 817 O O . MET A 1 103 ? -0.725 -9.325 6.903 1.00 87.69 103 MET A O 1
ATOM 821 N N . SER A 1 104 ? -2.241 -7.980 5.926 1.00 90.00 104 SER A N 1
ATOM 822 C CA . SER A 1 104 ? -2.559 -7.217 7.120 1.00 90.00 104 SER A CA 1
ATOM 823 C C . SER A 1 104 ? -3.415 -8.030 8.086 1.00 90.00 104 SER A C 1
ATOM 825 O O . SER A 1 104 ? -4.330 -8.752 7.689 1.00 90.00 104 SER A O 1
ATOM 827 N N . THR A 1 105 ? -3.180 -7.853 9.381 1.00 89.31 105 THR A N 1
ATOM 828 C CA . THR A 1 105 ? -4.149 -8.214 10.408 1.00 89.31 105 THR A CA 1
ATOM 829 C C . THR A 1 105 ? -5.146 -7.063 10.564 1.00 89.31 105 THR A C 1
ATOM 831 O O . THR A 1 105 ? -4.792 -5.884 10.555 1.00 89.31 105 THR A O 1
ATOM 834 N N . LEU A 1 106 ? -6.436 -7.386 10.691 1.00 83.50 106 LEU A N 1
ATOM 835 C CA . LEU A 1 106 ? -7.515 -6.390 10.784 1.00 83.50 106 LEU A CA 1
ATOM 836 C C . LEU A 1 106 ? -7.580 -5.694 12.161 1.00 83.50 106 LEU A C 1
ATOM 838 O O . LEU A 1 106 ? -8.574 -5.054 12.492 1.00 83.50 106 LEU A O 1
ATOM 842 N N . GLU A 1 107 ? -6.527 -5.806 12.972 1.00 87.50 107 GLU A N 1
ATOM 843 C CA . GLU A 1 107 ? -6.466 -5.316 14.352 1.00 87.50 107 GLU A CA 1
ATOM 844 C C . GLU A 1 107 ? -6.710 -3.808 14.445 1.00 87.50 107 GLU A C 1
ATOM 846 O O .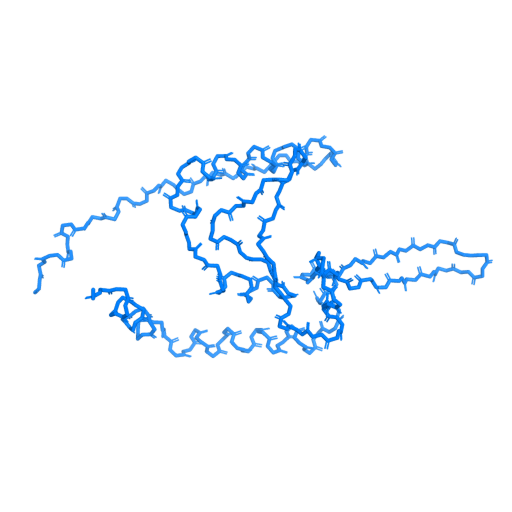 GLU A 1 107 ? -7.494 -3.358 15.281 1.00 87.50 107 GLU A O 1
ATOM 851 N N . CYS A 1 108 ? -6.106 -3.023 13.548 1.00 84.94 108 CYS A N 1
ATOM 852 C CA . CYS A 1 108 ? -6.344 -1.583 13.502 1.00 84.94 108 CYS A CA 1
ATOM 853 C C . CYS A 1 108 ? -7.805 -1.247 13.157 1.00 84.94 108 CYS A C 1
ATOM 855 O O . CYS A 1 108 ? -8.384 -0.347 13.761 1.00 84.94 108 CYS A O 1
ATOM 857 N N . PHE A 1 109 ? -8.439 -1.999 12.252 1.00 82.94 109 PHE A N 1
ATOM 858 C CA . PHE A 1 109 ? -9.833 -1.751 11.864 1.00 82.94 109 PHE A CA 1
ATOM 859 C C . PHE A 1 109 ? -10.836 -2.054 12.980 1.00 82.94 109 PHE A C 1
ATOM 861 O O . PHE A 1 109 ? -11.929 -1.492 12.998 1.00 82.94 109 PHE A O 1
ATOM 868 N N . LEU A 1 110 ? -10.462 -2.917 13.924 1.00 86.12 110 LEU A N 1
ATOM 869 C CA . LEU A 1 110 ? -11.277 -3.262 15.088 1.00 86.12 110 LEU A CA 1
ATOM 870 C C . LEU A 1 110 ? -11.047 -2.322 16.282 1.00 86.12 110 LEU A C 1
ATOM 872 O O . LEU A 1 110 ? -11.779 -2.389 17.268 1.00 86.12 110 LEU A O 1
ATOM 876 N N . SER A 1 111 ? -10.049 -1.440 16.206 1.00 88.94 111 SER A N 1
ATOM 877 C CA . SER A 1 111 ? -9.702 -0.507 17.273 1.00 88.94 111 SER A CA 1
ATOM 878 C C . SER A 1 111 ? -10.211 0.899 16.967 1.00 88.94 111 SER A C 1
ATOM 880 O O . SER A 1 111 ? -9.765 1.547 16.018 1.00 88.94 111 SER A O 1
ATOM 882 N N . SER A 1 112 ? -11.100 1.420 17.819 1.00 87.44 112 SER A N 1
ATOM 883 C CA . SER A 1 112 ? -11.625 2.784 17.672 1.00 87.44 112 SER A CA 1
ATOM 884 C C . SER A 1 112 ? -10.527 3.848 17.733 1.00 87.44 112 SER A C 1
ATOM 886 O O . SER A 1 112 ? -10.608 4.851 17.025 1.00 87.44 112 SER A O 1
ATOM 888 N N . SER A 1 113 ? -9.477 3.625 18.531 1.00 89.88 113 SER A N 1
ATOM 889 C CA . SER A 1 113 ? -8.344 4.547 18.611 1.00 89.88 113 SER A CA 1
ATOM 890 C C . SER A 1 113 ? -7.533 4.552 17.318 1.00 89.88 113 SER A C 1
ATOM 892 O O . SER A 1 113 ? -7.182 5.624 16.837 1.00 89.88 113 SER A O 1
ATOM 894 N N . CYS A 1 114 ? -7.300 3.382 16.717 1.00 88.50 114 CYS A N 1
ATOM 895 C CA . CYS A 1 114 ? -6.530 3.268 15.481 1.00 88.50 114 CYS A CA 1
ATOM 896 C C . CYS A 1 114 ? -7.276 3.890 14.293 1.00 88.50 114 CYS A C 1
ATOM 898 O O . CYS A 1 114 ? -6.705 4.694 13.557 1.00 88.50 114 CYS A O 1
ATOM 900 N N . ILE A 1 115 ? -8.578 3.608 14.167 1.00 88.25 115 ILE A N 1
ATOM 901 C CA . ILE A 1 115 ? -9.446 4.265 13.181 1.00 88.25 115 ILE A CA 1
ATOM 902 C C . ILE A 1 115 ? -9.438 5.782 13.368 1.00 88.25 115 ILE A C 1
ATOM 904 O O . ILE A 1 115 ? -9.254 6.508 12.395 1.00 88.25 115 ILE A O 1
ATOM 908 N N . SER A 1 116 ? -9.577 6.274 14.604 1.00 89.25 116 SER A N 1
ATOM 909 C CA . SER A 1 116 ? -9.517 7.714 14.873 1.00 89.25 116 SER A CA 1
ATOM 910 C C . SER A 1 116 ? -8.192 8.322 14.416 1.00 89.25 116 SER A C 1
ATOM 912 O O . SER A 1 116 ? -8.197 9.406 13.846 1.00 89.25 116 SER A O 1
ATOM 914 N N . THR A 1 117 ? -7.067 7.633 14.623 1.00 87.56 117 THR A N 1
ATOM 915 C CA . THR A 1 117 ? -5.758 8.098 14.152 1.00 87.56 117 THR A CA 1
ATOM 916 C C . THR A 1 117 ? -5.684 8.170 12.627 1.00 87.56 117 THR A C 1
ATOM 918 O O . THR A 1 117 ? -5.189 9.161 12.094 1.00 87.56 117 THR A O 1
ATOM 921 N N . ILE A 1 118 ? -6.200 7.157 11.921 1.00 85.56 118 ILE A N 1
ATOM 922 C CA . ILE A 1 118 ? -6.264 7.161 10.452 1.00 85.56 118 ILE A CA 1
ATOM 923 C C . ILE A 1 118 ? -7.117 8.332 9.958 1.00 85.56 118 ILE A C 1
ATOM 925 O O . ILE A 1 118 ? -6.697 9.046 9.053 1.00 85.56 118 ILE A O 1
ATOM 929 N N . LEU A 1 119 ? -8.288 8.560 10.560 1.00 85.62 119 LEU A N 1
ATOM 930 C CA . LEU A 1 119 ? -9.183 9.650 10.166 1.00 85.62 119 LEU A CA 1
ATOM 931 C C . LEU A 1 119 ? -8.530 11.018 10.372 1.00 85.62 119 LEU A C 1
ATOM 933 O O . LEU A 1 119 ? -8.495 11.814 9.441 1.00 85.62 119 LEU A O 1
ATOM 937 N N . THR A 1 120 ? -7.925 11.262 11.538 1.00 85.69 120 THR A N 1
ATOM 938 C CA . THR A 1 120 ? -7.198 12.513 11.804 1.00 85.69 120 THR A CA 1
ATOM 939 C C . THR A 1 120 ? -6.047 12.726 10.820 1.00 85.69 120 THR A C 1
ATOM 941 O O . THR A 1 120 ? -5.807 13.845 10.369 1.00 85.69 120 THR A O 1
ATOM 944 N N . TYR A 1 121 ? -5.337 11.655 10.457 1.00 83.19 121 TYR A N 1
ATOM 945 C CA . TYR A 1 121 ? -4.291 11.722 9.444 1.00 83.19 121 TYR A CA 1
ATOM 946 C C . TYR A 1 121 ? -4.857 12.089 8.067 1.00 83.19 121 TYR A C 1
ATOM 948 O O . TYR A 1 121 ? -4.340 12.992 7.417 1.00 83.19 121 TYR A O 1
ATOM 956 N N . LEU A 1 122 ? -5.944 11.454 7.629 1.00 82.00 122 LEU A N 1
ATOM 957 C CA . LEU A 1 122 ? -6.579 11.769 6.348 1.00 82.00 122 LEU A CA 1
ATOM 958 C C . LEU A 1 122 ? -7.102 13.213 6.301 1.00 82.00 122 LEU A C 1
ATOM 960 O O . LEU A 1 122 ? -6.858 13.916 5.322 1.00 82.00 122 LEU A O 1
ATOM 964 N N . GLU A 1 123 ? -7.743 13.683 7.373 1.00 82.00 123 GLU A N 1
ATOM 965 C CA . GLU A 1 123 ? -8.199 15.072 7.503 1.00 82.00 123 GLU A CA 1
ATOM 966 C C . GLU A 1 123 ? -7.040 16.064 7.348 1.00 82.00 123 GLU A C 1
ATOM 968 O O . GLU A 1 123 ? -7.156 17.039 6.602 1.00 82.00 123 GLU A O 1
ATOM 973 N N . TYR A 1 124 ? -5.899 15.794 7.989 1.00 79.94 124 TYR A N 1
ATOM 974 C CA . TYR A 1 124 ? -4.696 16.616 7.857 1.00 79.94 124 TYR A CA 1
ATOM 975 C C . TYR A 1 124 ? -4.201 16.702 6.403 1.00 79.94 124 TYR A C 1
ATOM 977 O O . TYR A 1 124 ? -3.857 17.789 5.937 1.00 79.94 124 TYR A O 1
ATOM 985 N N . TYR A 1 125 ? -4.206 15.587 5.663 1.00 70.25 125 TYR A N 1
ATOM 986 C CA . TYR A 1 125 ? -3.772 15.571 4.260 1.00 70.25 125 TYR A CA 1
ATOM 987 C C . TYR A 1 125 ? -4.742 16.307 3.331 1.00 70.25 125 TYR A C 1
ATOM 989 O O . TYR A 1 125 ? -4.284 17.087 2.500 1.00 70.25 125 TYR A O 1
ATOM 997 N N . THR A 1 126 ? -6.058 16.139 3.511 1.00 71.31 126 THR A N 1
ATOM 998 C CA . THR A 1 126 ? -7.060 16.871 2.706 1.00 71.31 126 THR A CA 1
ATOM 999 C C . THR A 1 126 ? -6.990 18.389 2.889 1.00 71.31 126 THR A C 1
ATOM 1001 O O . THR A 1 126 ? -7.260 19.156 1.971 1.00 71.31 126 THR A O 1
ATOM 1004 N N . GLN A 1 127 ? -6.573 18.859 4.068 1.00 72.50 127 GLN A N 1
ATOM 1005 C CA . GLN A 1 127 ? -6.377 20.292 4.304 1.00 72.50 127 GLN A CA 1
ATOM 1006 C C . GLN A 1 127 ? -5.132 20.843 3.592 1.00 72.50 127 GLN A C 1
ATOM 1008 O O . GLN A 1 127 ? -5.100 22.024 3.250 1.00 72.50 127 GLN A O 1
ATOM 1013 N N . MET A 1 128 ? -4.110 20.010 3.374 1.00 65.75 128 MET A N 1
ATOM 1014 C CA . MET A 1 128 ? -2.845 20.401 2.741 1.00 65.75 128 MET A CA 1
ATOM 1015 C C . MET A 1 128 ? -2.924 20.452 1.212 1.00 65.75 128 MET A C 1
ATOM 1017 O O . MET A 1 128 ? -2.305 21.326 0.609 1.00 65.75 128 MET A O 1
ATOM 1021 N N . ASP A 1 129 ? -3.653 19.531 0.578 1.00 69.19 129 ASP A N 1
ATOM 1022 C CA . ASP A 1 129 ? -3.773 19.479 -0.887 1.00 69.19 129 ASP A CA 1
ATOM 1023 C C . ASP A 1 129 ? -4.943 20.323 -1.435 1.00 69.19 129 ASP A C 1
ATOM 1025 O O . ASP A 1 129 ? -5.030 20.547 -2.643 1.00 69.19 129 ASP A O 1
ATOM 1029 N N . GLY A 1 130 ? -5.817 20.827 -0.554 1.00 61.31 130 GLY A N 1
ATOM 1030 C CA . GLY A 1 130 ? -7.013 21.583 -0.926 1.00 61.31 130 GLY A CA 1
ATOM 1031 C C . GLY A 1 130 ? -8.156 20.711 -1.455 1.00 61.31 130 GLY A C 1
ATOM 1032 O O . GLY A 1 130 ? -9.123 21.248 -2.004 1.00 61.31 130 GLY A O 1
ATOM 1033 N N . SER A 1 131 ? -8.061 19.389 -1.305 1.00 65.88 131 SER A N 1
ATOM 1034 C CA . SER A 1 131 ? -9.136 18.452 -1.606 1.00 65.88 131 SER A CA 1
ATOM 1035 C C . SER A 1 131 ? -10.309 18.656 -0.646 1.00 65.88 131 SER A C 1
ATOM 1037 O O . SER A 1 131 ? -10.126 19.021 0.519 1.00 65.88 131 SER A O 1
ATOM 1039 N N . PRO A 1 132 ? -11.550 18.421 -1.107 1.00 57.91 132 PRO A N 1
ATOM 1040 C CA . PRO A 1 132 ? -12.702 18.468 -0.221 1.00 57.91 132 PRO A CA 1
ATOM 1041 C C . PRO A 1 132 ? -12.541 17.452 0.925 1.00 57.91 132 PRO A C 1
ATOM 1043 O O . PRO A 1 132 ? -12.011 16.359 0.698 1.00 57.91 132 PRO A O 1
ATOM 1046 N N . PRO A 1 133 ? -13.001 17.787 2.146 1.00 60.81 133 PRO A N 1
ATOM 1047 C CA . PRO A 1 133 ? -12.937 16.874 3.276 1.00 60.81 133 PRO A CA 1
ATOM 1048 C C . PRO A 1 133 ? -13.680 15.578 2.952 1.00 60.81 133 PRO A C 1
ATOM 1050 O O . PRO A 1 133 ? -14.731 15.578 2.305 1.00 60.81 133 PRO A O 1
ATOM 1053 N N . ILE A 1 134 ? -13.115 14.463 3.403 1.00 59.50 134 ILE A N 1
ATOM 1054 C CA . ILE A 1 134 ? -13.717 13.148 3.215 1.00 59.50 134 ILE A CA 1
ATOM 1055 C C . ILE A 1 134 ? -14.894 13.053 4.188 1.00 59.50 134 ILE A C 1
ATOM 1057 O O . ILE A 1 134 ? -14.682 12.918 5.391 1.00 59.50 134 ILE A O 1
ATOM 1061 N N . ASP A 1 135 ? -16.131 13.098 3.688 1.00 56.88 135 ASP A N 1
ATOM 1062 C CA . ASP A 1 135 ? -17.333 12.756 4.466 1.00 56.88 135 ASP A CA 1
ATOM 1063 C C . ASP A 1 135 ? -17.378 11.229 4.669 1.00 56.88 135 ASP A C 1
ATOM 1065 O O . ASP A 1 135 ? -18.236 10.503 4.160 1.00 56.88 135 ASP A O 1
ATOM 1069 N N . PHE A 1 136 ? -16.378 10.700 5.377 1.00 51.91 136 PHE A N 1
ATOM 1070 C CA . PHE A 1 136 ? -16.370 9.312 5.795 1.00 51.91 136 PHE A CA 1
ATOM 1071 C C . PHE A 1 136 ? -17.255 9.198 7.029 1.00 51.91 136 PHE A C 1
ATOM 1073 O O . PHE A 1 136 ? -16.814 9.404 8.156 1.00 51.91 136 PHE A O 1
ATOM 1080 N N . ILE A 1 137 ? -18.527 8.875 6.813 1.00 53.09 137 ILE A N 1
ATOM 1081 C CA . ILE A 1 137 ? -19.397 8.408 7.888 1.00 53.09 137 ILE A CA 1
ATOM 1082 C C . ILE A 1 137 ? -18.931 6.981 8.188 1.00 53.09 137 ILE A C 1
ATOM 1084 O O . ILE A 1 137 ? -19.183 6.096 7.360 1.00 53.09 137 ILE A O 1
ATOM 1088 N N . PRO A 1 138 ? -18.223 6.722 9.309 1.00 47.91 138 PRO A N 1
ATOM 1089 C CA . PRO A 1 138 ? -17.865 5.358 9.651 1.00 47.91 138 PRO A CA 1
ATOM 1090 C C . PRO A 1 138 ? -19.159 4.548 9.698 1.00 47.91 138 PRO A C 1
ATOM 1092 O O . PRO A 1 138 ? -20.155 5.045 10.243 1.00 47.91 138 PRO A O 1
ATOM 1095 N N . PRO A 1 139 ? -19.191 3.334 9.115 1.00 43.50 139 PRO A N 1
ATOM 1096 C CA . PRO A 1 139 ? -20.357 2.487 9.260 1.00 43.50 139 PRO A CA 1
ATOM 1097 C C . PRO A 1 139 ? -20.636 2.394 10.754 1.00 43.50 139 PRO A C 1
ATOM 1099 O O . PRO A 1 139 ? -19.747 2.056 11.541 1.00 43.50 139 PRO A O 1
ATOM 1102 N N . THR A 1 140 ? -21.851 2.778 11.151 1.00 50.06 140 THR A N 1
ATOM 1103 C CA . THR A 1 140 ? -22.332 2.521 12.501 1.00 50.06 140 THR A CA 1
ATOM 1104 C C . THR A 1 140 ? -22.089 1.045 12.721 1.00 50.06 140 THR A C 1
ATOM 1106 O O . THR A 1 140 ? -22.618 0.230 11.966 1.00 50.06 140 THR A O 1
ATOM 1109 N N . VAL A 1 141 ? -21.183 0.728 13.654 1.00 51.22 141 VAL A N 1
ATOM 1110 C CA . VAL A 1 141 ? -20.825 -0.641 14.024 1.00 51.22 141 VAL A CA 1
ATOM 1111 C C . VAL A 1 141 ? -22.120 -1.425 14.069 1.00 51.22 141 VAL A C 1
ATOM 1113 O O . VAL A 1 141 ? -22.942 -1.186 14.952 1.00 51.22 141 VAL A O 1
ATOM 1116 N N . LEU A 1 142 ? -22.343 -2.293 13.075 1.00 49.41 142 LEU A N 1
ATOM 1117 C CA . LEU A 1 142 ? -23.443 -3.231 13.157 1.00 49.41 142 LEU A CA 1
ATOM 1118 C C . LEU A 1 142 ? -23.113 -4.019 14.419 1.00 49.41 142 LEU A C 1
ATOM 1120 O O . LEU A 1 142 ? -22.037 -4.627 14.458 1.00 49.41 142 LEU A O 1
ATOM 1124 N N . PRO A 1 143 ? -23.938 -3.965 15.477 1.00 45.47 143 PRO A N 1
ATOM 1125 C CA . PRO A 1 143 ? -23.694 -4.808 16.622 1.00 45.47 143 PRO A CA 1
ATOM 1126 C C . PRO A 1 143 ? -23.773 -6.237 16.094 1.00 45.47 143 PRO A C 1
ATOM 1128 O O . PRO A 1 143 ? -24.853 -6.731 15.768 1.00 45.47 143 PRO A O 1
ATOM 1131 N N . LEU A 1 144 ? -22.613 -6.878 15.937 1.00 47.16 144 LEU A N 1
ATOM 1132 C CA . LEU A 1 144 ? -22.533 -8.308 15.715 1.00 47.16 144 LEU A CA 1
ATOM 1133 C C . LEU A 1 144 ? -23.181 -8.918 16.947 1.00 47.16 144 LEU A C 1
ATOM 1135 O O . LEU A 1 144 ? -22.615 -8.912 18.040 1.00 47.16 144 LEU A O 1
ATOM 1139 N N . ASN A 1 145 ? -24.429 -9.346 16.790 1.00 41.59 145 ASN A N 1
ATOM 1140 C CA . ASN A 1 145 ? -25.169 -9.961 17.864 1.00 41.59 145 ASN A CA 1
ATOM 1141 C C . ASN A 1 145 ? -24.636 -11.386 18.032 1.00 41.59 145 ASN A C 1
ATOM 1143 O O . ASN A 1 145 ? -25.205 -12.344 17.521 1.00 41.59 145 ASN A O 1
ATOM 1147 N N . ILE A 1 146 ? -23.513 -11.516 18.742 1.00 53.75 146 ILE A N 1
ATOM 1148 C CA . ILE A 1 146 ? -22.822 -12.787 19.012 1.00 53.75 146 ILE A CA 1
ATOM 1149 C C . ILE A 1 146 ? -23.758 -13.791 19.720 1.00 53.75 146 ILE A C 1
ATOM 1151 O O . ILE A 1 146 ? -23.520 -14.994 19.692 1.00 53.75 146 ILE A O 1
ATOM 1155 N N . SER A 1 147 ? -24.883 -13.333 20.287 1.00 51.09 147 SER A N 1
ATOM 1156 C CA . SER A 1 147 ? -25.901 -14.218 20.864 1.00 51.09 147 SER A CA 1
ATOM 1157 C C . SER A 1 147 ? -26.585 -15.150 19.851 1.00 51.09 147 SER A C 1
ATOM 1159 O O . SER A 1 147 ? -27.106 -16.179 20.271 1.00 51.09 147 SER A O 1
ATOM 1161 N N . SER A 1 148 ? -26.540 -14.868 18.540 1.00 50.41 148 SER A N 1
ATOM 1162 C CA . SER A 1 148 ? -27.077 -15.773 17.508 1.00 50.41 148 SER A CA 1
ATOM 1163 C C . SER A 1 148 ? -26.082 -16.827 17.008 1.00 50.41 148 SER A C 1
ATOM 1165 O O . SER A 1 148 ? -26.474 -17.702 16.245 1.00 50.41 148 SER A O 1
ATOM 1167 N N . LEU A 1 149 ? -24.804 -16.751 17.400 1.00 48.81 149 LEU A N 1
ATOM 1168 C CA . LEU A 1 149 ? -23.769 -17.731 17.028 1.00 48.81 149 LEU A CA 1
ATOM 1169 C C . LEU A 1 149 ? -23.592 -18.844 18.073 1.00 48.81 149 LEU A C 1
ATOM 1171 O O . LEU A 1 149 ? -22.935 -19.838 17.797 1.00 48.81 149 LEU A O 1
ATOM 1175 N N . ASN A 1 150 ? -24.218 -18.711 19.247 1.00 49.75 150 ASN A N 1
ATOM 1176 C CA . ASN A 1 150 ? -24.171 -19.713 20.319 1.00 49.75 150 ASN A CA 1
ATOM 1177 C C . ASN A 1 150 ? -25.401 -20.642 20.331 1.00 49.75 150 ASN A C 1
ATOM 1179 O O . ASN A 1 150 ? -25.626 -21.349 21.313 1.00 49.75 150 ASN A O 1
ATOM 1183 N N . SER A 1 151 ? -26.217 -20.632 19.272 1.00 48.66 151 SER A N 1
ATOM 1184 C CA . SER A 1 151 ? -27.378 -21.516 19.124 1.00 48.66 151 SER A CA 1
ATOM 1185 C C . SER A 1 151 ? -27.218 -22.462 17.933 1.00 48.66 151 SER A C 1
ATOM 1187 O O . SER A 1 151 ? -27.957 -22.357 16.953 1.00 48.66 151 SER A O 1
ATOM 1189 N N . SER A 1 152 ? -26.251 -23.373 18.018 1.00 44.25 152 SER A N 1
ATOM 1190 C CA . SER A 1 152 ? -26.154 -24.571 17.172 1.00 44.25 152 SER A CA 1
ATOM 1191 C C . SER A 1 152 ? -25.243 -25.600 17.819 1.00 44.25 152 SER A C 1
ATOM 1193 O O . SER A 1 152 ? -24.111 -25.206 18.171 1.00 44.25 152 SER A O 1
#

Radius of gyration: 19.57 Å; chains: 1; bounding box: 44×46×46 Å